Protein AF-A0A951ABV0-F1 (afdb_monomer_lite)

Secondary structure (DSSP, 8-state):
--------------TTS-TTTTT--HHHHHHHHHHHHHHHH-S-GGG--------SSHHHHHS----GGGGGGT-GGGTT-

pLDDT: mean 96.06, std 4.64, range [59.91, 98.69]

Sequence (81 aa):
MNVSVYILGAARTDFKRNMKKEGKTIRHLIVEAGKKALADSKIDIGDIQAGAVGNFNAGQFTKQLQLGAFIPEIDPKLRGI

Radius of gyration: 14.05 Å; chains: 1; bounding box: 36×26×32 Å

Foldseek 3Di:
DDDDDDQQFFFADDPVDDQVVVVHAPLCRLLVRLLRRVVSNPDPPLVDDDDDDDDDPCCPVPVDDPNSVSNCVNDVSPPPD

Structure (mmCIF, N/CA/C/O backbone):
data_AF-A0A951ABV0-F1
#
_entry.id   AF-A0A951ABV0-F1
#
loop_
_atom_site.group_PDB
_atom_site.id
_atom_site.type_symbol
_atom_site.label_atom_id
_atom_site.label_alt_id
_atom_site.label_comp_id
_atom_site.label_asym_id
_atom_site.label_entity_id
_atom_site.label_seq_id
_atom_site.pdbx_PDB_ins_code
_atom_site.Cartn_x
_atom_site.Cartn_y
_atom_site.Cartn_z
_atom_site.occupancy
_atom_site.B_iso_or_equiv
_atom_site.auth_seq_id
_atom_site.auth_comp_id
_atom_site.auth_asym_id
_atom_site.auth_atom_id
_atom_site.pdbx_PDB_model_num
ATOM 1 N N . MET A 1 1 ? -20.590 -19.011 8.309 1.00 59.91 1 MET A N 1
ATOM 2 C CA . MET A 1 1 ? -20.917 -17.726 8.965 1.00 59.91 1 MET A CA 1
ATOM 3 C C . MET A 1 1 ? -21.114 -16.697 7.871 1.00 59.91 1 MET A C 1
ATOM 5 O O . MET A 1 1 ? -20.248 -16.611 7.013 1.00 59.91 1 MET A O 1
ATOM 9 N N . ASN A 1 2 ? -22.250 -15.998 7.843 1.00 83.56 2 ASN A N 1
ATOM 10 C CA . ASN A 1 2 ? -22.502 -14.946 6.859 1.00 83.56 2 ASN A CA 1
ATOM 11 C C . ASN A 1 2 ? -22.260 -13.602 7.549 1.00 83.56 2 ASN A C 1
ATOM 13 O O . ASN A 1 2 ? -23.112 -13.127 8.295 1.00 83.56 2 ASN A O 1
ATOM 17 N N . VAL A 1 3 ? -21.050 -13.072 7.398 1.00 92.75 3 VAL A N 1
ATOM 18 C CA . VAL A 1 3 ? -20.684 -11.741 7.889 1.00 92.75 3 VAL A CA 1
ATOM 19 C C . VAL A 1 3 ? -20.739 -10.774 6.716 1.00 92.75 3 VAL A C 1
ATOM 21 O O . VAL A 1 3 ? -20.262 -11.096 5.627 1.00 92.75 3 VAL A O 1
ATOM 24 N N . SER A 1 4 ? -21.338 -9.603 6.919 1.00 96.25 4 SER A N 1
ATOM 25 C CA . SER A 1 4 ? -21.369 -8.567 5.888 1.00 96.25 4 SER A CA 1
ATOM 26 C C . SER A 1 4 ? -19.958 -8.053 5.616 1.00 96.25 4 SER A C 1
ATOM 28 O O . SER A 1 4 ? -19.206 -7.765 6.546 1.00 96.25 4 SER A O 1
ATOM 30 N N . VAL A 1 5 ? -19.619 -7.911 4.337 1.00 96.12 5 VAL A N 1
ATOM 31 C CA . VAL A 1 5 ? -18.333 -7.378 3.883 1.00 96.12 5 VAL A CA 1
ATOM 32 C C . VAL A 1 5 ? -18.563 -6.005 3.272 1.00 96.12 5 VAL A C 1
ATOM 34 O O . VAL A 1 5 ? -19.438 -5.837 2.424 1.00 96.12 5 VAL A O 1
ATOM 37 N N . TYR A 1 6 ? -17.756 -5.034 3.691 1.00 96.75 6 TYR A N 1
ATOM 38 C CA . TYR A 1 6 ? -17.816 -3.657 3.213 1.00 96.75 6 TYR A CA 1
ATOM 39 C C . TYR A 1 6 ? -16.459 -3.243 2.645 1.00 96.75 6 TYR A C 1
ATOM 41 O O . TYR A 1 6 ? -15.413 -3.643 3.154 1.00 96.75 6 TYR A O 1
ATOM 49 N N . ILE A 1 7 ? -16.477 -2.417 1.599 1.00 97.62 7 ILE A N 1
ATOM 50 C CA . ILE A 1 7 ? -15.279 -1.755 1.079 1.00 97.62 7 ILE A CA 1
ATOM 51 C C . ILE A 1 7 ? -15.204 -0.392 1.759 1.00 97.62 7 ILE A C 1
ATOM 53 O O . ILE A 1 7 ? -16.072 0.447 1.536 1.00 97.62 7 ILE A O 1
ATOM 57 N N . LEU A 1 8 ? -14.192 -0.194 2.604 1.00 97.75 8 LEU A N 1
ATOM 58 C CA . LEU A 1 8 ? -14.040 1.050 3.363 1.00 97.75 8 LEU A CA 1
ATOM 59 C C . LEU A 1 8 ? -13.198 2.088 2.623 1.00 97.75 8 LEU A C 1
ATOM 61 O O . LEU A 1 8 ? -13.474 3.272 2.747 1.00 97.75 8 LEU A O 1
ATOM 65 N N . GLY A 1 9 ? -12.219 1.655 1.824 1.00 98.06 9 GLY A N 1
ATOM 66 C CA . GLY A 1 9 ? -11.418 2.548 0.993 1.00 98.06 9 GLY A CA 1
ATOM 67 C C . GLY A 1 9 ? -10.775 1.830 -0.185 1.00 98.06 9 GLY A C 1
ATOM 68 O O . GLY A 1 9 ? -10.549 0.616 -0.148 1.00 98.06 9 GLY A O 1
ATOM 69 N N . ALA A 1 10 ? -10.487 2.579 -1.244 1.00 98.25 10 ALA A N 1
ATOM 70 C CA . ALA A 1 10 ? -9.852 2.058 -2.444 1.00 98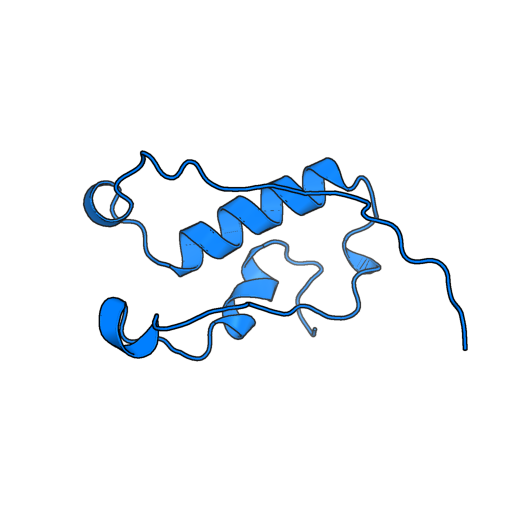.25 10 ALA A CA 1
ATOM 71 C C . ALA A 1 10 ? -8.962 3.107 -3.108 1.00 98.25 10 ALA A C 1
ATOM 73 O O . ALA A 1 10 ? -9.247 4.300 -3.121 1.00 98.25 10 ALA A O 1
ATOM 74 N N . ALA A 1 11 ? -7.879 2.653 -3.731 1.00 98.50 11 ALA A N 1
ATOM 75 C CA . ALA A 1 11 ? -7.051 3.522 -4.546 1.00 98.50 11 ALA A CA 1
ATOM 76 C C . ALA A 1 11 ? -6.291 2.750 -5.617 1.00 98.50 11 ALA A C 1
ATOM 78 O O . ALA A 1 11 ? -6.134 1.530 -5.568 1.00 98.50 11 ALA A O 1
ATOM 79 N N . ARG A 1 12 ? -5.773 3.503 -6.586 1.00 98.06 12 ARG A N 1
ATOM 80 C CA . ARG A 1 12 ? -4.872 3.009 -7.624 1.00 98.06 12 ARG A CA 1
ATOM 81 C C . ARG A 1 12 ? -3.804 4.044 -7.943 1.00 98.06 12 ARG A C 1
ATOM 83 O O . ARG A 1 12 ? -4.011 5.248 -7.773 1.00 98.06 12 ARG A O 1
ATOM 90 N N . THR A 1 13 ? -2.672 3.580 -8.452 1.00 97.81 13 THR A N 1
ATOM 91 C CA . THR A 1 13 ? -1.711 4.452 -9.129 1.00 97.81 13 THR A CA 1
ATOM 92 C C . THR A 1 13 ? -2.222 4.827 -10.523 1.00 97.81 13 THR A C 1
ATOM 94 O O . THR A 1 13 ? -3.128 4.188 -11.074 1.00 97.81 13 THR A O 1
ATOM 97 N N . ASP A 1 14 ? -1.641 5.875 -11.105 1.00 97.38 14 ASP A N 1
ATOM 98 C CA . ASP A 1 14 ? -1.893 6.233 -12.500 1.00 97.38 14 ASP A CA 1
ATOM 99 C C . ASP A 1 14 ? -1.094 5.312 -13.432 1.00 97.38 14 ASP A C 1
ATOM 101 O O . ASP A 1 14 ? 0.132 5.237 -13.360 1.00 97.38 14 ASP A O 1
ATOM 105 N N . PHE A 1 15 ? -1.801 4.611 -14.317 1.00 96.62 15 PHE A N 1
ATOM 106 C CA . PHE A 1 15 ? -1.217 3.631 -15.234 1.00 96.62 15 PHE A CA 1
ATOM 107 C C . PHE A 1 15 ? -0.540 4.284 -16.445 1.00 96.62 15 PHE A C 1
ATOM 109 O O . PHE A 1 15 ? 0.200 3.613 -17.158 1.00 96.62 15 PHE A O 1
ATOM 116 N N . LYS A 1 16 ? -0.752 5.587 -16.679 1.00 97.25 16 LYS A N 1
ATOM 117 C CA . LYS A 1 16 ? -0.058 6.333 -17.740 1.00 97.25 16 LYS A CA 1
ATOM 118 C C . LYS A 1 16 ? 1.410 6.606 -17.399 1.00 97.25 16 LYS A C 1
ATOM 120 O O . LYS A 1 16 ? 2.202 6.930 -18.283 1.00 97.25 16 LYS A O 1
ATOM 125 N N . ARG A 1 17 ? 1.784 6.487 -16.123 1.00 96.56 17 ARG A N 1
ATOM 126 C CA . ARG A 1 17 ? 3.127 6.783 -15.622 1.00 96.56 17 ARG A CA 1
ATOM 127 C C . ARG A 1 17 ? 4.121 5.673 -15.944 1.00 96.56 17 ARG A C 1
ATOM 129 O O . ARG A 1 17 ? 3.878 4.491 -15.705 1.00 96.56 17 ARG A O 1
ATOM 136 N N . ASN A 1 18 ? 5.301 6.069 -16.416 1.00 95.94 18 ASN A N 1
ATOM 137 C CA . ASN A 1 18 ? 6.416 5.155 -16.624 1.00 95.94 18 ASN A CA 1
ATOM 138 C C . ASN A 1 18 ? 7.291 5.103 -15.366 1.00 95.94 18 ASN A C 1
ATOM 140 O O . ASN A 1 18 ? 8.219 5.894 -15.203 1.00 95.94 18 ASN A O 1
ATOM 144 N N . MET A 1 19 ? 7.018 4.130 -14.498 1.00 94.75 19 MET A N 1
ATOM 145 C CA . MET A 1 19 ? 7.712 4.001 -13.211 1.00 94.75 19 MET A CA 1
ATOM 146 C C . MET A 1 19 ? 9.226 3.844 -13.359 1.00 94.75 19 MET A C 1
ATOM 148 O O . MET A 1 19 ? 9.978 4.399 -12.565 1.00 94.75 19 MET A O 1
ATOM 152 N N . LYS A 1 20 ? 9.685 3.152 -14.409 1.00 93.56 20 LYS A N 1
ATOM 153 C CA . LYS A 1 20 ? 11.117 2.974 -14.667 1.00 93.56 20 LYS A CA 1
ATOM 154 C C . LYS A 1 20 ? 11.804 4.310 -14.961 1.00 93.56 20 LYS A C 1
ATOM 156 O O . LYS A 1 20 ? 12.881 4.556 -14.431 1.00 93.56 20 LYS A O 1
ATOM 161 N N . LYS A 1 21 ? 11.181 5.181 -15.766 1.00 97.31 21 LYS A N 1
ATOM 162 C CA . LYS A 1 21 ? 11.703 6.533 -16.051 1.00 97.31 21 LYS A CA 1
ATOM 163 C C . LYS A 1 21 ? 11.690 7.441 -14.819 1.00 97.31 21 LYS A C 1
ATOM 165 O O . LYS A 1 21 ? 12.529 8.323 -14.720 1.00 97.31 21 LYS A O 1
ATOM 170 N N . GLU A 1 22 ? 10.782 7.199 -13.877 1.00 97.31 22 GLU A N 1
ATOM 171 C CA . GLU A 1 22 ? 10.735 7.896 -12.584 1.00 97.31 22 GLU A CA 1
ATOM 172 C C . GLU A 1 22 ? 11.742 7.349 -11.553 1.00 97.31 22 GLU A C 1
ATOM 174 O O . GLU A 1 22 ? 11.740 7.798 -10.410 1.00 97.31 22 GLU A O 1
ATOM 179 N N . GLY A 1 23 ? 12.564 6.350 -11.905 1.00 96.94 23 GLY A N 1
ATOM 180 C CA . GLY A 1 23 ? 13.470 5.693 -10.956 1.00 96.94 23 GLY A CA 1
ATOM 181 C C . GLY A 1 23 ? 12.746 4.860 -9.890 1.00 96.94 23 GLY A C 1
ATOM 182 O O . GLY A 1 23 ? 13.317 4.543 -8.849 1.00 96.94 23 GLY A O 1
ATOM 183 N N . LYS A 1 24 ? 11.479 4.505 -10.130 1.00 97.00 24 LYS A N 1
ATOM 184 C CA . LYS A 1 24 ? 10.633 3.753 -9.200 1.00 97.00 24 LYS A CA 1
ATOM 185 C C . LYS A 1 24 ? 10.657 2.260 -9.506 1.00 97.00 24 LYS A C 1
ATOM 187 O O . LYS A 1 24 ? 10.806 1.811 -10.640 1.00 97.00 24 LYS A O 1
ATOM 192 N N . THR A 1 25 ? 10.445 1.486 -8.453 1.00 95.56 25 THR A N 1
ATOM 193 C CA . THR A 1 25 ? 10.358 0.019 -8.464 1.00 95.56 25 THR A CA 1
ATOM 194 C C . THR A 1 25 ? 8.945 -0.443 -8.103 1.00 95.56 25 THR A C 1
ATOM 196 O O . THR A 1 25 ? 8.118 0.360 -7.671 1.00 95.56 25 THR A O 1
ATOM 199 N N . ILE A 1 26 ? 8.665 -1.745 -8.217 1.00 95.88 26 ILE A N 1
ATOM 200 C CA . ILE A 1 26 ? 7.352 -2.319 -7.870 1.00 95.88 26 ILE A CA 1
ATOM 201 C C . ILE A 1 26 ? 6.920 -2.033 -6.421 1.00 95.88 26 ILE A C 1
ATOM 203 O O . ILE A 1 26 ? 5.746 -1.775 -6.172 1.00 95.88 26 ILE A O 1
ATOM 207 N N . ARG A 1 27 ? 7.881 -1.962 -5.491 1.00 96.56 27 ARG A N 1
ATOM 208 C CA . ARG A 1 27 ? 7.693 -1.505 -4.103 1.00 96.56 27 ARG A CA 1
ATOM 209 C C . ARG A 1 27 ? 6.934 -0.177 -4.040 1.00 96.56 27 ARG A C 1
ATOM 211 O O . ARG A 1 27 ? 5.979 -0.037 -3.289 1.00 96.56 27 ARG A O 1
ATOM 218 N N . HIS A 1 28 ? 7.315 0.785 -4.879 1.00 97.81 28 HIS A N 1
ATOM 219 C CA . HIS A 1 28 ? 6.715 2.117 -4.881 1.00 97.81 28 HIS A CA 1
ATOM 220 C C . HIS A 1 28 ? 5.257 2.100 -5.349 1.00 97.81 28 HIS A C 1
ATOM 222 O O . HIS A 1 28 ? 4.465 2.898 -4.861 1.00 97.81 28 HIS A O 1
ATOM 228 N N . LEU A 1 29 ? 4.888 1.191 -6.259 1.00 97.06 29 LEU A N 1
ATOM 229 C CA . LEU A 1 29 ? 3.497 1.025 -6.689 1.00 97.06 29 LEU A CA 1
ATOM 230 C C . LEU A 1 29 ? 2.615 0.524 -5.541 1.00 97.06 29 LEU A C 1
ATOM 232 O O . LEU A 1 29 ? 1.536 1.071 -5.323 1.00 97.06 29 LEU A O 1
ATOM 236 N N . ILE A 1 30 ? 3.100 -0.476 -4.798 1.00 97.81 30 ILE A N 1
ATOM 237 C CA . ILE A 1 30 ? 2.406 -1.056 -3.639 1.00 97.81 30 ILE A CA 1
ATOM 238 C C . ILE A 1 30 ? 2.233 0.006 -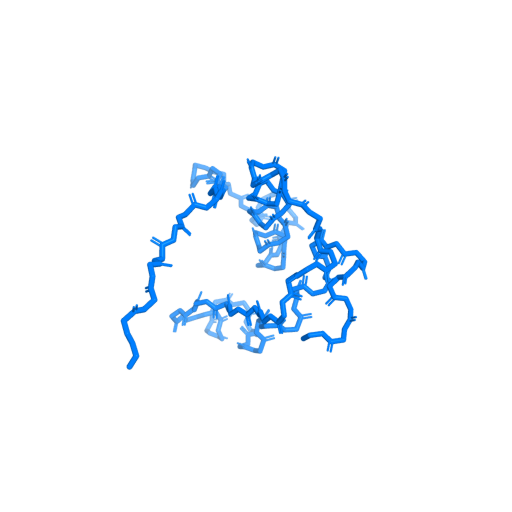2.551 1.00 97.81 30 ILE A C 1
ATOM 240 O O . ILE A 1 30 ? 1.118 0.235 -2.088 1.00 97.81 30 ILE A O 1
ATOM 244 N N . VAL A 1 31 ? 3.315 0.709 -2.202 1.00 98.25 31 VAL A N 1
ATOM 245 C CA . VAL A 1 31 ? 3.296 1.746 -1.162 1.00 98.25 31 VAL A CA 1
ATOM 246 C C . VAL A 1 31 ? 2.399 2.923 -1.551 1.00 98.25 31 VAL A C 1
ATOM 248 O O . VAL A 1 31 ? 1.622 3.397 -0.727 1.00 98.25 31 VAL A O 1
ATOM 251 N N . GLU A 1 32 ? 2.463 3.396 -2.799 1.00 98.31 32 GLU A N 1
ATOM 252 C CA . GLU A 1 32 ? 1.643 4.526 -3.250 1.00 98.31 32 GLU A CA 1
ATOM 253 C C . GLU A 1 32 ? 0.147 4.182 -3.258 1.00 98.31 32 GLU A C 1
ATOM 255 O O . GLU A 1 32 ? -0.659 4.961 -2.746 1.00 98.31 32 GLU A O 1
ATOM 260 N N . ALA A 1 33 ? -0.233 3.031 -3.826 1.00 98.44 33 ALA A N 1
ATOM 261 C CA . ALA A 1 33 ? -1.629 2.601 -3.850 1.00 98.44 33 ALA A CA 1
ATOM 262 C C . ALA A 1 33 ? -2.150 2.322 -2.434 1.00 98.44 33 ALA A C 1
ATOM 264 O O . ALA A 1 33 ? -3.228 2.795 -2.081 1.00 98.44 33 ALA A O 1
ATOM 265 N N . GLY A 1 34 ? -1.358 1.630 -1.608 1.00 98.25 34 GLY A N 1
ATOM 266 C CA . GLY A 1 34 ? -1.701 1.326 -0.222 1.00 98.25 34 GLY A CA 1
ATOM 267 C C . GLY A 1 34 ? -1.957 2.585 0.600 1.00 98.25 34 GLY A C 1
ATOM 268 O O . GLY A 1 34 ? -3.016 2.708 1.205 1.00 98.25 34 GLY A O 1
ATOM 269 N N . LYS A 1 35 ? -1.053 3.574 0.554 1.00 98.44 35 LYS A N 1
ATOM 270 C CA . LYS A 1 35 ? -1.203 4.825 1.323 1.00 98.44 35 LYS A CA 1
ATOM 271 C C . LYS A 1 35 ? -2.481 5.575 0.964 1.00 98.44 35 LYS A C 1
ATOM 273 O O . LYS A 1 35 ? -3.167 6.082 1.845 1.00 98.44 35 LYS A O 1
ATOM 278 N N . LYS A 1 36 ? -2.809 5.631 -0.328 1.00 98.69 36 LYS A N 1
ATOM 279 C CA . LYS A 1 36 ? -4.035 6.279 -0.808 1.00 98.69 36 LYS A CA 1
ATOM 280 C C . LYS A 1 36 ? -5.288 5.517 -0.368 1.00 98.69 36 LYS A C 1
ATOM 282 O O . LYS A 1 36 ? -6.248 6.156 0.039 1.00 98.69 36 LYS A O 1
ATOM 287 N N . ALA A 1 37 ? -5.268 4.182 -0.402 1.00 98.62 37 ALA A N 1
ATOM 288 C CA . ALA A 1 37 ? -6.395 3.364 0.045 1.00 98.62 37 ALA A CA 1
ATOM 289 C C . ALA A 1 37 ? -6.626 3.488 1.560 1.00 98.62 37 ALA A C 1
ATOM 291 O O . ALA A 1 37 ? -7.768 3.619 1.991 1.00 98.62 37 ALA A O 1
ATOM 292 N N . LEU A 1 38 ? -5.554 3.524 2.363 1.00 97.94 38 LEU A N 1
ATOM 293 C CA . LEU A 1 38 ? -5.657 3.774 3.803 1.00 97.94 38 LEU A CA 1
ATOM 294 C C . LEU A 1 38 ? -6.229 5.167 4.092 1.00 97.94 38 LEU A C 1
ATOM 296 O O . LEU A 1 38 ? -7.133 5.295 4.914 1.00 97.94 38 LEU A O 1
ATOM 300 N N . ALA A 1 39 ? -5.770 6.199 3.378 1.00 98.12 39 ALA A N 1
ATOM 301 C CA . ALA A 1 39 ? -6.301 7.553 3.529 1.00 98.12 39 ALA A CA 1
ATOM 302 C C . ALA A 1 39 ? -7.796 7.654 3.168 1.00 98.12 39 ALA A C 1
ATOM 304 O O . ALA A 1 39 ? -8.547 8.340 3.857 1.00 98.12 39 ALA A O 1
ATOM 305 N N . ASP A 1 40 ? -8.229 6.955 2.115 1.00 98.69 40 ASP A N 1
ATOM 306 C CA . ASP A 1 40 ? -9.636 6.889 1.699 1.00 98.69 40 ASP A CA 1
ATOM 307 C C . ASP A 1 40 ? -10.506 6.138 2.720 1.00 98.69 40 ASP A C 1
ATOM 309 O O . ASP A 1 40 ? -11.639 6.535 2.983 1.00 98.69 40 ASP A O 1
ATOM 313 N N . SER A 1 41 ? -9.940 5.107 3.362 1.00 98.19 41 SER A N 1
ATOM 314 C CA . SER A 1 41 ? -10.669 4.232 4.287 1.00 98.19 41 SER A CA 1
ATOM 315 C C . SER A 1 41 ? -11.119 4.881 5.595 1.00 98.19 41 SER A C 1
ATOM 317 O O . SER A 1 41 ? -12.095 4.428 6.189 1.00 98.19 41 SER A O 1
ATOM 319 N N . LYS A 1 42 ? -10.428 5.938 6.047 1.00 96.81 42 LYS A N 1
ATOM 320 C CA . LYS A 1 42 ? -10.728 6.676 7.291 1.00 96.81 42 LYS A CA 1
ATOM 321 C C . LYS A 1 42 ? -10.848 5.792 8.550 1.00 96.81 42 LYS A C 1
ATOM 323 O O . LYS A 1 42 ? -11.568 6.155 9.478 1.00 96.81 42 LYS A O 1
ATOM 328 N N . ILE A 1 43 ? -10.142 4.661 8.594 1.00 97.00 43 ILE A N 1
ATOM 329 C CA . ILE A 1 43 ? -10.050 3.779 9.772 1.00 97.00 43 ILE A CA 1
ATOM 330 C C . ILE A 1 43 ? -8.760 4.035 10.562 1.00 97.00 43 ILE A C 1
ATOM 332 O O . ILE A 1 43 ? -7.832 4.666 10.047 1.00 97.00 43 ILE A O 1
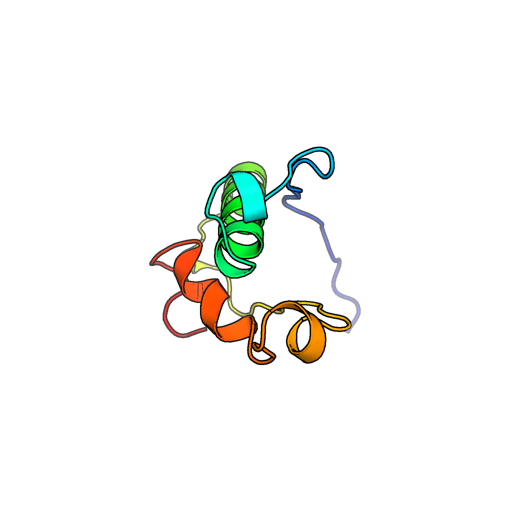ATOM 336 N N . ASP A 1 44 ? -8.660 3.503 11.785 1.00 97.12 44 ASP A N 1
ATOM 337 C CA . ASP A 1 44 ? -7.348 3.355 12.417 1.00 97.12 44 ASP A CA 1
ATOM 338 C C . ASP A 1 44 ? -6.583 2.225 11.719 1.00 97.12 44 ASP A C 1
ATOM 340 O O . ASP A 1 44 ? -7.013 1.076 11.671 1.00 97.12 44 ASP A O 1
ATOM 344 N N . ILE A 1 45 ? -5.419 2.557 11.169 1.00 97.38 45 ILE A N 1
ATOM 345 C CA . ILE A 1 45 ? -4.537 1.611 10.480 1.00 97.38 45 ILE A CA 1
ATOM 346 C C . ILE A 1 45 ? -4.119 0.458 11.411 1.00 97.38 45 ILE A C 1
ATOM 348 O O . ILE A 1 45 ? -3.876 -0.647 10.932 1.00 97.38 45 ILE A O 1
ATOM 352 N N . GLY A 1 46 ? -4.063 0.692 12.728 1.00 96.62 46 GLY A N 1
ATOM 353 C CA . GLY A 1 46 ? -3.746 -0.336 13.724 1.00 96.62 46 GLY A CA 1
ATOM 354 C C . GLY A 1 46 ? -4.784 -1.460 13.830 1.00 96.62 46 GLY A C 1
ATOM 355 O O . GLY A 1 46 ? -4.457 -2.521 14.353 1.00 96.62 46 GLY A O 1
ATOM 356 N N . ASP A 1 47 ? -5.993 -1.263 13.297 1.00 97.00 47 ASP A N 1
ATOM 357 C CA . ASP A 1 47 ? -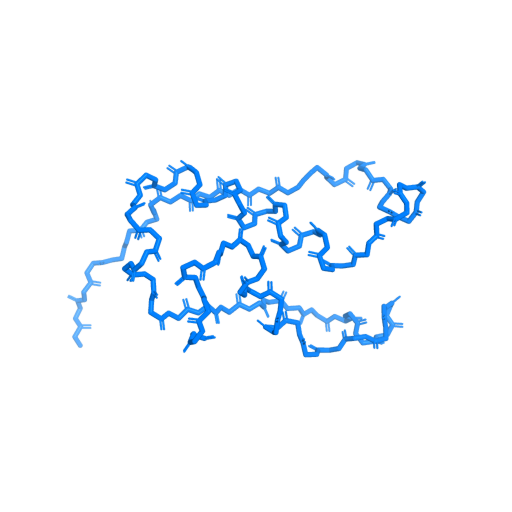7.051 -2.281 13.285 1.00 97.00 47 ASP A CA 1
ATOM 358 C C . ASP A 1 47 ? -6.891 -3.291 12.132 1.00 97.00 47 ASP A C 1
ATOM 360 O O . ASP A 1 47 ? -7.627 -4.276 12.049 1.00 97.00 47 ASP A O 1
ATOM 364 N N . ILE A 1 48 ? -5.939 -3.073 11.216 1.00 97.44 48 ILE A N 1
ATOM 365 C CA . ILE A 1 48 ? -5.676 -3.981 10.096 1.00 97.44 48 ILE A CA 1
ATOM 366 C C . ILE A 1 48 ? -4.911 -5.209 10.594 1.00 97.44 48 ILE A C 1
ATOM 368 O O . ILE A 1 48 ? -3.808 -5.106 11.119 1.00 97.44 48 ILE A O 1
ATOM 372 N N . GLN A 1 49 ? -5.482 -6.393 10.363 1.00 96.81 49 GLN A N 1
ATOM 373 C CA . GLN A 1 49 ? -4.956 -7.663 10.883 1.00 96.81 49 GLN A CA 1
ATOM 374 C C . GLN A 1 49 ? -4.241 -8.522 9.834 1.00 96.81 49 GLN A C 1
ATOM 376 O O . GLN A 1 49 ? -3.557 -9.479 10.183 1.00 96.81 49 GLN A O 1
ATOM 381 N N . ALA A 1 50 ? -4.434 -8.229 8.548 1.00 96.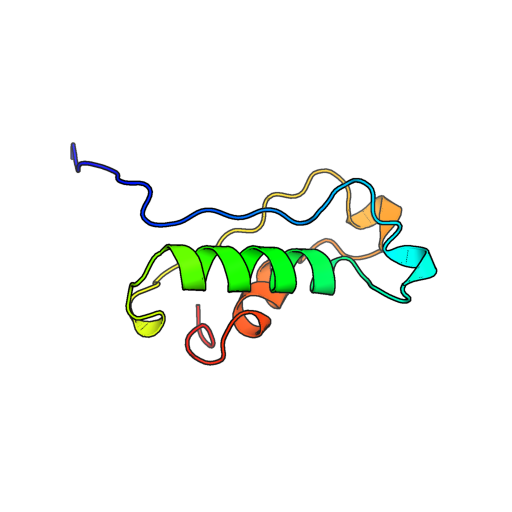56 50 ALA A N 1
ATOM 382 C CA . ALA A 1 50 ? -3.857 -8.998 7.456 1.00 96.56 50 ALA A CA 1
ATOM 383 C C . ALA A 1 50 ? -3.731 -8.142 6.196 1.00 96.56 50 ALA A C 1
ATOM 385 O O . ALA A 1 50 ? -4.546 -7.252 5.943 1.00 96.56 50 ALA A O 1
ATOM 386 N N . GLY A 1 51 ? -2.742 -8.463 5.367 1.00 95.69 51 GLY A N 1
ATOM 387 C CA . GLY A 1 51 ? -2.583 -7.871 4.048 1.00 95.69 51 GLY A CA 1
ATOM 388 C C . GLY A 1 51 ? -2.185 -8.915 3.014 1.00 95.69 51 GLY A C 1
ATOM 389 O O . GLY A 1 51 ? -1.479 -9.877 3.303 1.00 95.69 51 GLY A O 1
ATOM 390 N N . ALA A 1 52 ? -2.634 -8.713 1.780 1.00 96.62 52 ALA A N 1
ATOM 391 C CA . ALA A 1 52 ? -2.284 -9.563 0.653 1.00 96.62 52 ALA A CA 1
ATOM 392 C C . ALA A 1 52 ? -1.862 -8.700 -0.536 1.00 96.62 52 ALA A C 1
ATOM 394 O O . ALA A 1 52 ? -2.454 -7.654 -0.804 1.00 96.62 52 ALA A O 1
ATOM 395 N N . VAL A 1 53 ? -0.849 -9.158 -1.273 1.00 97.44 53 VAL A N 1
ATOM 396 C CA . VAL A 1 53 ? -0.431 -8.536 -2.534 1.00 97.44 53 VAL A CA 1
ATOM 397 C C . VAL A 1 53 ? -0.687 -9.516 -3.667 1.00 97.44 53 VAL A C 1
ATOM 399 O O . VAL A 1 53 ? -0.007 -10.534 -3.787 1.00 97.44 53 VAL A O 1
ATOM 402 N N . GLY A 1 54 ? -1.660 -9.190 -4.516 1.00 97.00 54 GLY A N 1
ATOM 403 C CA . GLY A 1 54 ? -1.899 -9.913 -5.759 1.00 97.00 54 GLY A CA 1
ATOM 404 C C . GLY A 1 54 ? -0.833 -9.569 -6.798 1.00 97.00 54 GLY A C 1
ATOM 405 O O . GLY A 1 54 ? -0.580 -8.397 -7.076 1.00 97.00 54 GLY A O 1
ATOM 406 N N . ASN A 1 55 ? -0.209 -10.585 -7.389 1.00 96.69 55 ASN A N 1
ATOM 407 C CA . ASN A 1 55 ? 0.762 -10.412 -8.462 1.00 96.69 55 ASN A CA 1
ATOM 408 C C . ASN A 1 55 ? 0.735 -11.598 -9.424 1.00 96.69 55 ASN A C 1
ATOM 410 O O . ASN A 1 55 ? 0.696 -12.744 -8.990 1.00 96.69 55 ASN A O 1
ATOM 414 N N . PHE A 1 56 ? 0.836 -11.305 -10.721 1.00 96.38 56 PHE A N 1
ATOM 415 C CA . PHE A 1 56 ? 0.914 -12.328 -11.758 1.00 96.38 56 PHE A CA 1
ATOM 416 C C . PHE A 1 56 ? 2.359 -12.722 -12.099 1.00 96.38 56 PHE A C 1
ATOM 418 O O . PHE A 1 56 ? 2.678 -13.904 -12.089 1.00 96.38 56 PHE A O 1
ATOM 425 N N . ASN A 1 57 ? 3.253 -11.761 -12.391 1.00 95.88 57 ASN A N 1
ATOM 426 C CA . ASN A 1 57 ? 4.564 -12.081 -12.982 1.00 95.88 57 ASN A CA 1
ATOM 427 C C . ASN A 1 57 ? 5.731 -11.135 -12.601 1.00 95.88 57 ASN A C 1
ATOM 429 O O . ASN A 1 57 ? 6.694 -10.967 -13.351 1.00 95.88 57 ASN A O 1
ATOM 433 N N . ALA A 1 58 ? 5.690 -10.496 -11.428 1.00 96.38 58 ALA A N 1
ATOM 434 C CA . ALA A 1 58 ? 6.784 -9.640 -10.947 1.00 96.38 58 ALA A CA 1
ATOM 435 C C . ALA A 1 58 ? 8.149 -10.351 -10.881 1.00 96.38 58 ALA A C 1
ATOM 437 O O . ALA A 1 58 ? 9.182 -9.725 -11.110 1.00 96.38 58 ALA A O 1
ATOM 438 N N . GLY A 1 59 ? 8.185 -11.668 -10.660 1.00 95.94 59 GLY A N 1
ATOM 439 C CA . GLY A 1 59 ? 9.431 -12.439 -10.682 1.00 95.94 59 GLY A CA 1
ATOM 440 C C . GLY A 1 59 ? 10.182 -12.312 -12.005 1.00 95.94 59 GLY A C 1
ATOM 441 O O . GLY A 1 59 ? 11.394 -12.094 -12.011 1.00 95.94 59 GLY A O 1
ATOM 442 N N . GLN A 1 60 ? 9.467 -12.358 -13.130 1.00 97.38 60 GLN A N 1
ATOM 443 C CA . GLN A 1 60 ? 10.084 -12.207 -14.443 1.00 97.38 60 GLN A CA 1
ATOM 444 C C . GLN A 1 60 ? 10.514 -10.759 -14.707 1.00 97.38 60 GLN A C 1
ATOM 446 O O . GLN A 1 60 ? 11.645 -10.539 -15.151 1.00 97.38 60 GLN A O 1
ATOM 451 N N . PHE A 1 61 ? 9.644 -9.786 -14.408 1.00 94.62 61 PHE A N 1
ATOM 452 C CA . PHE A 1 61 ? 9.829 -8.381 -14.796 1.00 94.62 61 PHE A CA 1
ATOM 453 C C . PHE A 1 61 ? 10.687 -7.552 -13.838 1.00 94.62 61 PHE A C 1
ATOM 455 O O . PHE A 1 61 ? 11.349 -6.611 -14.271 1.00 94.62 61 PHE A O 1
ATOM 462 N N . THR A 1 62 ? 10.673 -7.872 -12.546 1.00 95.00 62 THR A N 1
ATOM 463 C CA . THR A 1 62 ? 11.333 -7.076 -11.499 1.00 95.00 62 THR A CA 1
ATOM 464 C C . THR A 1 62 ? 12.241 -7.900 -10.596 1.00 95.00 62 THR A C 1
ATOM 466 O O . THR A 1 62 ? 12.783 -7.347 -9.645 1.00 95.00 62 THR A O 1
ATOM 469 N N . LYS A 1 63 ? 12.408 -9.203 -10.873 1.00 95.38 63 LYS A N 1
ATOM 470 C CA . LYS A 1 63 ? 13.246 -10.133 -10.091 1.00 95.38 63 LYS A CA 1
ATOM 471 C C . LYS A 1 63 ? 12.861 -10.210 -8.608 1.00 95.38 63 LYS A C 1
ATOM 473 O O . LYS A 1 63 ? 13.704 -10.477 -7.764 1.00 95.38 63 LYS A O 1
ATOM 478 N N . GLN A 1 64 ? 11.577 -10.004 -8.307 1.00 95.81 64 GLN A N 1
ATOM 479 C CA . GLN A 1 64 ? 11.034 -10.044 -6.951 1.00 95.81 64 GLN A CA 1
ATOM 480 C C . GLN A 1 64 ? 9.651 -10.704 -6.964 1.00 95.81 64 GLN A C 1
ATOM 482 O O . GLN A 1 64 ? 8.752 -10.219 -7.649 1.00 95.81 64 GLN A O 1
ATOM 487 N N . LEU A 1 65 ? 9.471 -11.787 -6.199 1.00 94.62 65 LEU A N 1
ATOM 488 C CA . LEU A 1 65 ? 8.180 -12.486 -6.063 1.00 94.62 65 LEU A CA 1
ATOM 489 C C . LEU A 1 65 ? 7.524 -12.301 -4.695 1.00 94.62 65 LEU A C 1
ATOM 491 O O . LEU A 1 65 ? 6.302 -12.199 -4.619 1.00 94.62 65 LEU A O 1
ATOM 495 N N . GLN A 1 66 ? 8.308 -12.222 -3.619 1.00 94.69 66 GLN A N 1
ATOM 496 C CA . GLN A 1 66 ? 7.788 -12.053 -2.264 1.00 94.69 66 GLN A CA 1
ATOM 497 C C . GLN A 1 66 ? 7.390 -10.585 -2.034 1.00 94.69 66 GLN A C 1
ATOM 499 O O . GLN A 1 66 ? 8.122 -9.817 -1.416 1.00 94.69 66 GLN A O 1
ATOM 504 N N . LEU A 1 67 ? 6.262 -10.163 -2.611 1.00 97.06 67 LEU A N 1
ATOM 505 C CA . LEU A 1 67 ? 5.816 -8.763 -2.582 1.00 97.06 67 LEU A CA 1
ATOM 506 C C . LEU A 1 67 ? 5.066 -8.379 -1.301 1.00 97.06 67 LEU A C 1
ATOM 508 O O . LEU A 1 67 ? 5.028 -7.199 -0.966 1.00 97.06 67 LEU A O 1
ATOM 512 N N . GLY A 1 68 ? 4.506 -9.353 -0.573 1.00 95.94 68 GLY A N 1
ATOM 513 C CA . GLY A 1 68 ? 3.839 -9.112 0.715 1.00 95.94 68 GLY A CA 1
ATOM 514 C C . GLY A 1 68 ? 4.751 -8.441 1.747 1.00 95.94 68 GLY A C 1
ATOM 515 O O . GLY A 1 68 ? 4.286 -7.634 2.542 1.00 95.94 68 GLY A O 1
ATOM 516 N N . ALA A 1 69 ? 6.066 -8.658 1.644 1.00 94.31 69 ALA A N 1
ATOM 517 C CA . ALA A 1 69 ? 7.073 -8.010 2.483 1.00 94.31 69 ALA A CA 1
ATOM 518 C C . ALA A 1 69 ? 7.086 -6.469 2.382 1.00 94.31 69 ALA A C 1
ATOM 520 O O . ALA A 1 69 ? 7.666 -5.814 3.241 1.00 94.31 69 ALA A O 1
ATOM 521 N N . PHE A 1 70 ? 6.452 -5.877 1.361 1.00 97.00 70 PHE A N 1
ATOM 522 C CA . PHE A 1 70 ? 6.356 -4.423 1.203 1.00 97.00 70 PHE A CA 1
ATOM 523 C C . PHE A 1 70 ? 5.121 -3.799 1.875 1.00 97.00 70 PHE A C 1
ATOM 525 O O . PHE A 1 70 ? 5.032 -2.574 1.935 1.00 97.00 70 PHE A O 1
ATOM 532 N N . ILE A 1 71 ? 4.173 -4.595 2.389 1.00 97.62 71 ILE A N 1
ATOM 533 C CA . ILE A 1 71 ? 2.978 -4.078 3.085 1.00 97.62 71 ILE A CA 1
ATOM 534 C C . ILE A 1 71 ? 3.351 -3.199 4.296 1.00 97.62 71 ILE A C 1
ATOM 536 O O . ILE A 1 71 ? 2.839 -2.079 4.369 1.00 97.62 71 ILE A O 1
ATOM 540 N N . PRO A 1 72 ? 4.285 -3.597 5.187 1.00 96.94 72 PRO A N 1
ATOM 541 C CA . PRO A 1 72 ? 4.670 -2.781 6.346 1.00 96.94 72 PRO A CA 1
ATOM 542 C C . PRO A 1 72 ? 5.322 -1.434 6.008 1.00 96.94 72 PRO A C 1
ATOM 544 O O . PRO A 1 72 ? 5.577 -0.615 6.889 1.00 96.94 72 PRO A O 1
ATOM 547 N N . GLU A 1 73 ? 5.646 -1.193 4.740 1.00 97.38 73 GLU A N 1
ATOM 548 C CA . GLU A 1 73 ? 6.188 0.085 4.294 1.00 97.38 73 GLU A CA 1
ATOM 549 C C . GLU A 1 73 ? 5.114 1.106 3.897 1.00 97.38 73 GLU A C 1
ATOM 551 O O . GLU A 1 73 ? 5.424 2.286 3.690 1.00 97.38 73 GLU A O 1
ATOM 556 N N . ILE A 1 74 ? 3.859 0.665 3.766 1.00 98.19 74 ILE A N 1
ATOM 557 C CA . ILE A 1 74 ? 2.717 1.546 3.528 1.00 98.19 74 ILE A CA 1
ATOM 558 C C . ILE A 1 74 ? 2.537 2.468 4.740 1.00 98.19 74 ILE A C 1
ATOM 560 O O . ILE A 1 74 ? 2.441 3.683 4.565 1.00 98.19 74 ILE A O 1
ATOM 564 N N . ASP A 1 75 ? 2.553 1.901 5.949 1.00 98.12 75 ASP A N 1
ATOM 565 C CA . ASP A 1 75 ? 2.437 2.622 7.216 1.00 98.12 75 ASP A CA 1
ATOM 566 C C . ASP A 1 75 ? 3.149 1.856 8.355 1.00 98.12 75 ASP A C 1
ATOM 568 O O . ASP A 1 75 ? 3.036 0.629 8.414 1.00 98.12 75 ASP A O 1
ATOM 572 N N . PRO A 1 76 ? 3.860 2.533 9.282 1.00 97.25 76 PRO A N 1
ATOM 573 C CA . PRO A 1 76 ? 4.520 1.880 10.414 1.00 97.25 76 PRO A CA 1
ATOM 574 C C . PRO A 1 76 ? 3.613 1.024 11.308 1.00 97.25 76 PRO A C 1
ATOM 576 O O . PRO A 1 76 ? 4.115 0.072 11.907 1.00 97.25 76 PRO A O 1
ATOM 579 N N . LYS A 1 77 ? 2.312 1.336 11.405 1.00 97.94 77 LYS A N 1
ATOM 580 C CA . LYS A 1 77 ? 1.333 0.557 12.183 1.00 97.94 77 LYS A CA 1
ATOM 581 C C . LYS A 1 77 ? 1.069 -0.833 11.597 1.00 97.94 77 LYS A C 1
ATOM 583 O O . LYS A 1 77 ? 0.556 -1.689 12.301 1.00 97.94 77 LYS A O 1
ATOM 588 N N . LEU A 1 78 ? 1.472 -1.081 10.349 1.00 97.56 78 LEU A N 1
ATOM 589 C CA . LEU A 1 78 ? 1.372 -2.388 9.690 1.00 97.56 78 LEU A CA 1
ATOM 590 C C . LEU A 1 78 ? 2.606 -3.274 9.917 1.00 97.56 78 LEU A C 1
ATOM 592 O O . LEU A 1 78 ? 2.783 -4.287 9.249 1.00 97.56 78 LEU A O 1
ATOM 596 N N . ARG A 1 79 ? 3.530 -2.904 10.807 1.00 95.75 79 ARG A N 1
ATOM 597 C CA . ARG A 1 79 ? 4.652 -3.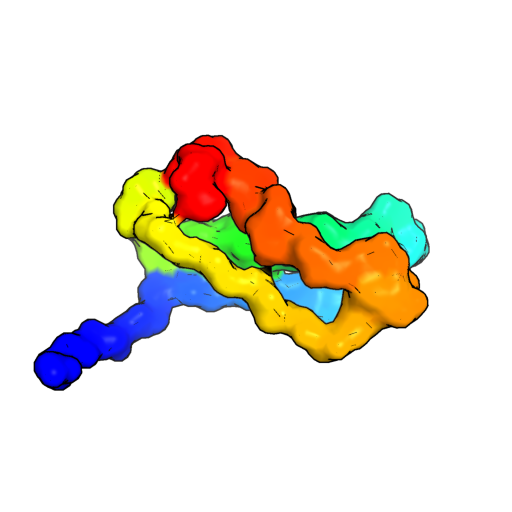785 11.154 1.00 95.75 79 ARG A CA 1
ATOM 598 C C . ARG A 1 79 ? 4.163 -4.910 12.060 1.00 95.75 79 ARG A C 1
ATOM 600 O O . ARG A 1 79 ? 3.657 -4.641 13.141 1.00 95.75 79 ARG A O 1
ATOM 607 N N . GLY A 1 80 ? 4.398 -6.153 11.645 1.00 88.94 80 GLY A N 1
ATOM 608 C CA . GLY A 1 80 ? 4.030 -7.349 12.412 1.00 88.94 80 GLY A CA 1
ATOM 609 C C . GLY A 1 80 ? 2.817 -8.105 11.869 1.00 88.94 80 GLY A C 1
ATOM 610 O O . GLY A 1 80 ? 2.496 -9.154 12.423 1.00 88.94 80 GLY A O 1
ATOM 611 N N . ILE A 1 81 ? 2.196 -7.610 10.791 1.00 88.25 81 ILE A N 1
ATOM 612 C CA . ILE A 1 81 ? 1.221 -8.359 9.980 1.00 88.25 81 ILE A CA 1
ATOM 613 C C . ILE A 1 81 ? 1.862 -8.946 8.720 1.00 88.25 81 ILE A C 1
ATOM 615 O O . ILE A 1 81 ? 2.940 -8.448 8.310 1.00 88.25 81 ILE A O 1
#